Protein AF-A0A955GGM9-F1 (afdb_monomer_lite)

Structure (mmCIF, N/CA/C/O backbone):
data_AF-A0A955GGM9-F1
#
_entry.id   AF-A0A955GGM9-F1
#
loop_
_atom_site.group_PDB
_atom_site.id
_atom_site.type_symbol
_atom_site.label_atom_id
_atom_site.label_alt_id
_atom_site.label_comp_id
_atom_site.label_asym_id
_atom_site.label_entity_id
_atom_site.label_seq_id
_atom_site.pdbx_PDB_ins_code
_atom_site.Cartn_x
_atom_site.Cartn_y
_atom_site.Cartn_z
_atom_site.occupancy
_atom_site.B_iso_or_equiv
_atom_site.auth_seq_id
_atom_site.auth_comp_id
_atom_site.auth_asym_id
_atom_site.auth_atom_id
_atom_site.pdbx_PDB_model_num
ATOM 1 N N . MET A 1 1 ? 0.577 -7.874 -18.096 1.00 89.06 1 MET A N 1
ATOM 2 C CA . MET A 1 1 ? 0.453 -6.438 -17.785 1.00 89.06 1 MET A CA 1
ATOM 3 C C . MET A 1 1 ? -0.327 -6.281 -16.502 1.00 89.06 1 MET A C 1
ATOM 5 O O . MET A 1 1 ? -1.406 -6.857 -16.382 1.00 89.06 1 MET A O 1
ATOM 9 N N . PHE A 1 2 ? 0.240 -5.544 -15.558 1.00 97.19 2 PHE A N 1
ATOM 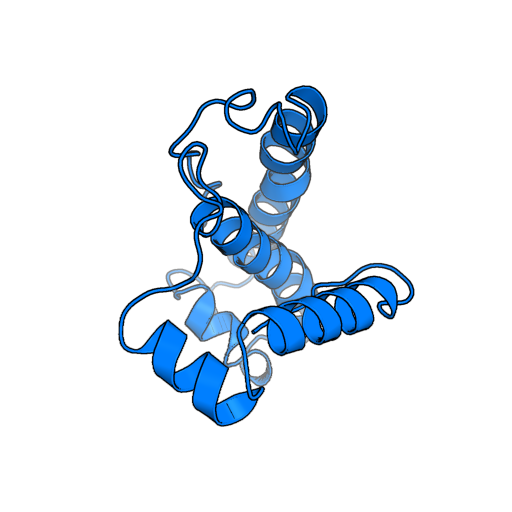10 C CA . PHE A 1 2 ? -0.394 -5.192 -14.294 1.00 97.19 2 PHE A CA 1
ATOM 11 C C . PHE A 1 2 ? -1.392 -4.050 -14.500 1.00 97.19 2 PHE A C 1
ATOM 13 O O . PHE A 1 2 ? -1.295 -3.305 -15.479 1.00 97.19 2 PHE A O 1
ATOM 20 N N . LYS A 1 3 ? -2.370 -3.934 -13.603 1.00 97.69 3 LYS A N 1
ATOM 21 C CA . LYS A 1 3 ? -3.448 -2.946 -13.693 1.00 97.69 3 LYS A CA 1
ATOM 22 C C . LYS A 1 3 ? -3.624 -2.252 -12.355 1.00 97.69 3 LYS A C 1
ATOM 24 O O . LYS A 1 3 ? -3.458 -2.881 -11.315 1.00 97.69 3 LYS A O 1
ATOM 29 N N . LEU A 1 4 ? -4.013 -0.982 -12.403 1.00 98.50 4 LEU A N 1
ATOM 30 C CA . LEU A 1 4 ? -4.541 -0.302 -11.230 1.00 98.50 4 LEU A CA 1
ATOM 31 C C . LEU A 1 4 ? -5.835 -1.030 -10.810 1.00 98.50 4 LEU A C 1
ATOM 33 O O . LEU A 1 4 ? -6.702 -1.200 -11.670 1.00 98.50 4 LEU A O 1
ATOM 37 N N . PRO A 1 5 ? -5.950 -1.528 -9.565 1.00 98.00 5 PRO A N 1
ATOM 38 C CA . PRO A 1 5 ? -7.181 -2.153 -9.099 1.00 98.00 5 PRO A CA 1
ATOM 39 C C . PRO A 1 5 ? -8.293 -1.107 -9.014 1.00 98.00 5 PRO A C 1
ATOM 41 O O . PRO A 1 5 ? -8.033 0.042 -8.679 1.00 98.00 5 PRO A O 1
ATOM 44 N N . ASP A 1 6 ? -9.531 -1.501 -9.289 1.00 97.75 6 ASP A N 1
ATOM 45 C CA . ASP A 1 6 ? -10.672 -0.648 -8.968 1.00 97.75 6 ASP A CA 1
ATOM 46 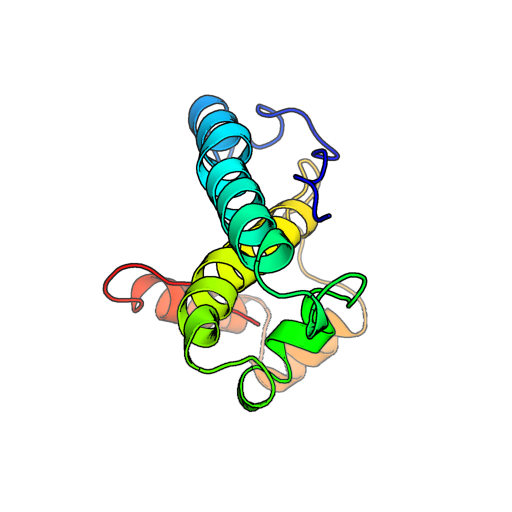C C . ASP A 1 6 ? -10.879 -0.613 -7.445 1.00 97.75 6 ASP A C 1
ATOM 48 O O . ASP A 1 6 ? -10.576 -1.579 -6.741 1.00 97.75 6 ASP A O 1
ATOM 52 N N . LEU A 1 7 ? -11.392 0.505 -6.926 1.00 97.88 7 LEU A N 1
ATOM 53 C CA . LEU A 1 7 ? -11.783 0.595 -5.521 1.00 97.88 7 LEU A CA 1
ATOM 54 C C . LEU A 1 7 ? -13.197 0.038 -5.334 1.00 97.88 7 LEU A C 1
ATOM 56 O O . LEU A 1 7 ? -14.127 0.461 -6.022 1.00 97.88 7 LEU A O 1
ATOM 60 N N . ASP A 1 8 ? -13.385 -0.810 -4.321 1.00 96.38 8 ASP A N 1
ATOM 61 C CA . ASP A 1 8 ? -14.700 -1.354 -3.931 1.00 96.38 8 ASP A CA 1
ATOM 62 C C . ASP A 1 8 ? -15.615 -0.316 -3.247 1.00 96.38 8 ASP A C 1
ATOM 64 O O . ASP A 1 8 ? -16.724 -0.612 -2.798 1.00 96.38 8 ASP A O 1
ATOM 68 N N . TYR A 1 9 ? -15.150 0.927 -3.140 1.00 97.81 9 TYR A N 1
ATOM 69 C CA . TYR A 1 9 ? -15.856 2.040 -2.530 1.00 97.81 9 TYR A CA 1
ATOM 70 C C . TYR A 1 9 ? -15.498 3.356 -3.222 1.00 97.81 9 TYR A C 1
ATOM 72 O O . TYR A 1 9 ? -14.452 3.510 -3.851 1.00 97.81 9 TYR A O 1
ATOM 80 N N . ARG A 1 10 ? -16.390 4.343 -3.104 1.00 98.12 10 ARG A N 1
ATOM 81 C CA . ARG A 1 10 ? -16.172 5.677 -3.680 1.00 98.12 10 ARG A CA 1
ATOM 82 C C . ARG A 1 10 ? -15.017 6.393 -2.982 1.00 98.12 10 ARG A C 1
ATOM 84 O O . ARG A 1 10 ? -14.800 6.199 -1.789 1.00 98.12 10 ARG A O 1
ATOM 91 N N . TYR A 1 11 ? -14.372 7.328 -3.679 1.00 98.44 11 TYR A N 1
ATOM 92 C CA . TYR A 1 11 ? -13.285 8.135 -3.110 1.00 98.44 11 TYR A CA 1
ATOM 93 C C . TYR A 1 11 ? -13.657 8.905 -1.834 1.00 98.44 11 TYR A C 1
ATOM 95 O O . TYR A 1 11 ? -12.793 9.167 -1.010 1.00 98.44 11 TYR A O 1
ATOM 103 N N . ASP A 1 12 ? -14.927 9.259 -1.635 1.00 98.06 12 ASP A N 1
ATOM 104 C CA . ASP A 1 12 ? -15.397 9.959 -0.435 1.00 98.06 12 ASP A CA 1
ATOM 105 C C . ASP A 1 12 ? -15.929 9.031 0.671 1.00 98.06 12 ASP A C 1
ATOM 107 O O . ASP A 1 12 ? -16.322 9.506 1.736 1.00 98.06 12 ASP A O 1
ATOM 111 N N . ALA A 1 13 ? -15.923 7.711 0.456 1.00 98.00 13 ALA A N 1
ATOM 112 C CA . ALA A 1 13 ? -16.505 6.744 1.386 1.00 98.00 13 ALA A CA 1
ATOM 113 C C . ALA A 1 13 ? -15.780 6.702 2.744 1.00 98.00 13 ALA A C 1
ATOM 115 O O . ALA A 1 13 ? -16.391 6.371 3.758 1.00 98.00 13 ALA A O 1
ATOM 116 N N . LEU A 1 14 ? -14.499 7.085 2.779 1.00 97.44 14 LEU A N 1
ATOM 117 C CA . LEU A 1 14 ? -13.677 7.156 3.991 1.00 97.44 14 LEU A CA 1
ATOM 118 C C . LEU A 1 14 ? -13.595 8.574 4.582 1.00 97.44 14 LEU A C 1
ATOM 120 O O .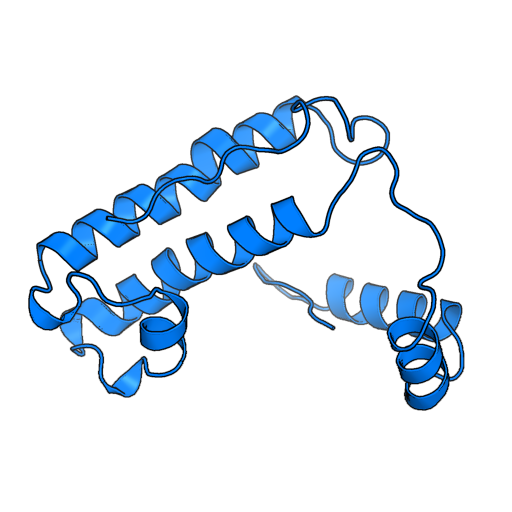 LEU A 1 14 ? -12.769 8.808 5.458 1.00 97.44 14 LEU A O 1
ATOM 124 N N . GLY A 1 15 ? -14.452 9.511 4.152 1.00 95.19 15 GLY A N 1
ATOM 125 C CA . GLY A 1 15 ? -14.354 10.954 4.434 1.00 95.19 15 GLY A CA 1
ATOM 126 C C . GLY A 1 15 ? -14.257 11.375 5.907 1.00 95.19 15 GLY A C 1
ATOM 127 O O . GLY A 1 15 ? -13.823 12.488 6.190 1.00 95.19 15 GLY A O 1
ATOM 128 N N . LYS A 1 16 ? -14.628 10.501 6.853 1.00 94.31 16 LYS A N 1
ATOM 129 C CA . LYS A 1 16 ? -14.427 10.724 8.298 1.00 94.31 16 LYS A CA 1
ATOM 130 C C . LYS A 1 16 ? -12.960 10.605 8.736 1.00 94.31 16 LYS A C 1
ATOM 132 O O . LYS A 1 16 ? -12.611 11.125 9.788 1.00 94.31 16 LYS A O 1
ATOM 137 N N . TYR A 1 17 ? -12.140 9.908 7.953 1.00 96.12 17 TYR A N 1
ATOM 138 C CA . TYR A 1 17 ? -10.769 9.517 8.286 1.00 96.12 17 TYR A CA 1
ATOM 139 C C . TYR A 1 17 ? -9.764 9.968 7.217 1.00 96.12 17 TYR A C 1
ATOM 141 O O . TYR A 1 17 ? -8.671 10.411 7.553 1.00 96.12 17 TYR A O 1
ATOM 149 N N . ILE A 1 18 ? -10.134 9.890 5.934 1.00 97.69 18 ILE A N 1
ATOM 150 C CA . ILE A 1 18 ? -9.294 10.276 4.793 1.00 97.69 18 ILE A CA 1
ATOM 151 C C . ILE A 1 18 ? -10.139 11.103 3.823 1.00 97.69 18 ILE A C 1
ATOM 153 O O . ILE A 1 18 ? -11.232 10.691 3.434 1.00 97.69 18 ILE A O 1
ATOM 157 N N . SER A 1 19 ? -9.650 12.280 3.426 1.00 98.19 19 SER A N 1
ATOM 158 C CA . SER A 1 19 ? -10.385 13.160 2.515 1.00 98.19 19 SER A CA 1
ATOM 159 C C . SER A 1 19 ? -10.490 12.574 1.102 1.00 98.19 19 SER A C 1
ATOM 161 O O . SER A 1 19 ? -9.591 11.875 0.628 1.00 98.19 19 SER A O 1
ATOM 163 N N . LYS A 1 20 ? -11.578 12.919 0.399 1.00 98.44 20 LYS A N 1
ATOM 164 C CA . LYS A 1 20 ? -11.820 12.499 -0.990 1.00 98.44 20 LYS A CA 1
ATOM 165 C C . LYS A 1 20 ? -10.653 12.859 -1.912 1.00 98.44 20 LYS A C 1
ATOM 167 O O . LYS A 1 20 ? -10.207 12.012 -2.679 1.00 98.44 20 LYS A O 1
ATOM 172 N N . ASP A 1 21 ? -10.160 14.091 -1.819 1.00 98.44 21 ASP A N 1
ATOM 173 C CA . ASP A 1 21 ? -9.101 14.595 -2.700 1.00 98.44 21 ASP A CA 1
ATOM 174 C C . ASP A 1 21 ? -7.807 13.786 -2.539 1.00 98.44 21 ASP A C 1
ATOM 176 O O . ASP A 1 21 ? -7.147 13.463 -3.527 1.00 98.44 21 ASP A O 1
ATOM 180 N N . ILE A 1 22 ? -7.473 13.389 -1.304 1.00 98.12 22 ILE A N 1
ATOM 181 C CA . ILE A 1 22 ? -6.318 12.527 -1.033 1.00 98.12 22 ILE A CA 1
ATOM 182 C C . ILE A 1 22 ? -6.558 11.117 -1.562 1.00 98.12 22 ILE A C 1
ATOM 184 O O . ILE A 1 22 ? -5.665 10.567 -2.197 1.00 98.12 22 ILE A O 1
ATOM 188 N N . MET A 1 23 ? -7.747 10.544 -1.366 1.00 98.44 23 MET A N 1
ATOM 189 C CA . MET A 1 23 ? -8.083 9.227 -1.918 1.00 98.44 23 MET A CA 1
ATOM 190 C C . MET A 1 23 ? -7.953 9.201 -3.447 1.00 98.44 23 MET A C 1
ATOM 192 O O . MET A 1 23 ? -7.334 8.293 -4.004 1.00 98.44 23 MET A O 1
ATOM 196 N N . GLU A 1 24 ? -8.480 10.220 -4.129 1.00 98.50 24 GLU A N 1
ATOM 197 C CA . GLU A 1 24 ? -8.418 10.331 -5.586 1.00 98.50 24 GLU A CA 1
ATOM 198 C C . GLU A 1 24 ? -6.980 10.517 -6.079 1.00 98.50 24 GLU A C 1
ATOM 200 O O . GLU A 1 24 ? -6.550 9.813 -6.995 1.00 98.50 24 GLU A O 1
ATOM 205 N N . LEU A 1 25 ? -6.205 11.405 -5.452 1.00 98.69 25 LEU A N 1
ATOM 206 C CA . LEU A 1 25 ? -4.804 11.632 -5.805 1.00 98.69 25 LEU A CA 1
ATOM 207 C C . LEU A 1 25 ? -3.952 10.372 -5.570 1.00 98.69 25 LEU A C 1
ATOM 209 O O . LEU A 1 25 ? -3.205 9.938 -6.451 1.00 98.69 25 LEU A O 1
ATOM 213 N N . HIS A 1 26 ? -4.075 9.763 -4.393 1.00 98.75 26 HIS A N 1
ATOM 214 C CA . HIS A 1 26 ? -3.268 8.622 -3.963 1.00 98.75 26 HIS A CA 1
ATOM 215 C C . HIS A 1 26 ? -3.540 7.376 -4.821 1.00 98.75 26 HIS A C 1
ATOM 217 O O . HIS A 1 26 ? -2.607 6.686 -5.232 1.00 98.75 26 HIS A O 1
ATOM 223 N N . HIS A 1 27 ? -4.797 7.134 -5.188 1.00 98.81 27 HIS A N 1
ATOM 224 C CA . HIS A 1 27 ? -5.162 6.031 -6.068 1.00 98.81 27 HIS A CA 1
ATOM 225 C C . HIS A 1 27 ? -4.891 6.338 -7.553 1.00 98.81 27 HIS A C 1
ATOM 227 O O . HIS A 1 27 ? -4.084 5.674 -8.202 1.00 98.81 27 HIS A O 1
ATOM 233 N N . SER A 1 28 ? -5.525 7.374 -8.108 1.00 98.38 28 SER A N 1
ATOM 234 C CA . SER A 1 28 ? -5.532 7.604 -9.562 1.00 98.38 28 SER A CA 1
ATOM 235 C C . SER A 1 28 ? -4.231 8.187 -10.116 1.00 98.38 28 SER A C 1
ATOM 237 O O . SER A 1 28 ? -4.026 8.172 -11.331 1.00 98.38 28 SER A O 1
ATOM 239 N N . LYS A 1 29 ? -3.356 8.728 -9.254 1.00 98.62 29 LYS A N 1
ATOM 240 C CA . LYS A 1 29 ? -2.054 9.281 -9.655 1.00 98.62 29 LYS A CA 1
ATOM 241 C C . LYS A 1 29 ? -0.900 8.496 -9.058 1.00 98.62 29 LYS A C 1
ATOM 243 O O . LYS A 1 29 ? -0.130 7.917 -9.816 1.00 98.62 29 LYS A O 1
ATOM 248 N N . HIS A 1 30 ? -0.766 8.453 -7.732 1.00 98.69 30 HIS A N 1
ATOM 249 C CA . HIS A 1 30 ? 0.409 7.827 -7.113 1.00 98.69 30 HIS A CA 1
ATOM 250 C C . HIS A 1 30 ? 0.471 6.322 -7.399 1.00 98.69 30 HIS A C 1
ATOM 252 O O . HIS A 1 30 ? 1.479 5.845 -7.923 1.00 98.69 30 HIS A O 1
ATOM 258 N N . HIS A 1 31 ? -0.613 5.584 -7.148 1.00 98.81 31 HIS A N 1
ATOM 259 C CA . HIS A 1 31 ? -0.663 4.157 -7.466 1.00 98.81 31 HIS A CA 1
ATOM 260 C C . HIS A 1 31 ? -0.567 3.901 -8.982 1.00 98.81 31 HIS A C 1
ATOM 262 O O . HIS A 1 31 ? 0.190 3.027 -9.405 1.00 98.81 31 HIS A O 1
ATOM 268 N N . GLN A 1 32 ? -1.234 4.713 -9.811 1.00 98.75 32 GLN A N 1
ATOM 269 C CA . GLN A 1 32 ? -1.146 4.600 -11.273 1.00 98.75 32 GLN A CA 1
ATOM 270 C C . GLN A 1 32 ? 0.295 4.739 -11.790 1.00 98.75 32 GLN A C 1
ATOM 272 O O . GLN A 1 32 ? 0.718 3.952 -12.632 1.00 98.75 32 GLN A O 1
ATOM 277 N N . ILE A 1 33 ? 1.089 5.669 -11.245 1.00 98.75 33 ILE A N 1
ATOM 278 C CA . ILE A 1 33 ? 2.499 5.832 -11.632 1.00 98.75 33 ILE A CA 1
ATOM 279 C C . ILE A 1 33 ? 3.300 4.556 -11.350 1.00 98.75 33 ILE A C 1
ATOM 281 O O . ILE A 1 33 ? 4.120 4.163 -12.180 1.00 98.75 33 ILE A O 1
ATOM 285 N N . TYR A 1 34 ? 3.070 3.891 -10.212 1.00 98.81 34 TYR A N 1
ATOM 286 C CA . TYR A 1 34 ? 3.729 2.617 -9.918 1.00 98.81 34 TYR A CA 1
ATOM 287 C C . TYR A 1 34 ? 3.368 1.545 -10.951 1.00 98.81 34 TYR A C 1
ATOM 289 O O . TYR A 1 34 ? 4.265 0.870 -11.452 1.00 98.81 34 TYR A O 1
ATOM 297 N N . VAL A 1 35 ? 2.090 1.436 -11.324 1.00 98.75 35 VAL A N 1
ATOM 298 C CA . VAL A 1 35 ? 1.621 0.488 -12.349 1.00 98.75 35 VAL A CA 1
ATOM 299 C C . VAL A 1 35 ? 2.249 0.785 -13.713 1.00 98.75 35 VAL A C 1
ATOM 301 O O . VAL A 1 35 ? 2.791 -0.120 -14.349 1.00 98.75 35 VAL A O 1
ATOM 304 N N . ASP A 1 36 ? 2.237 2.046 -14.147 1.00 98.69 36 ASP A N 1
ATOM 305 C CA . ASP A 1 36 ? 2.773 2.459 -15.448 1.00 98.69 36 ASP A CA 1
ATOM 306 C C . ASP A 1 36 ? 4.275 2.186 -15.546 1.00 98.69 36 ASP A C 1
ATOM 308 O O . ASP A 1 36 ? 4.760 1.617 -16.527 1.00 98.69 36 ASP A O 1
ATOM 312 N N . LYS A 1 37 ? 5.030 2.567 -14.508 1.00 98.56 37 LYS A N 1
ATOM 313 C CA . LYS A 1 37 ? 6.480 2.365 -14.469 1.00 98.56 37 LYS A CA 1
ATOM 314 C C . LYS A 1 37 ? 6.849 0.893 -14.335 1.00 98.56 37 LYS A C 1
ATOM 316 O O . LYS A 1 37 ? 7.807 0.471 -14.973 1.00 98.56 37 LYS A O 1
ATOM 321 N N . LEU A 1 38 ? 6.091 0.110 -13.568 1.00 98.38 38 LEU A N 1
ATOM 322 C CA . LEU A 1 38 ? 6.278 -1.337 -13.488 1.00 98.38 38 LEU A CA 1
ATOM 323 C C . LEU A 1 38 ? 6.082 -1.990 -14.860 1.00 98.38 38 LEU A C 1
ATOM 325 O O . LEU A 1 38 ? 6.956 -2.728 -15.305 1.00 98.38 38 LEU A O 1
ATOM 329 N N . ASN A 1 39 ? 4.981 -1.689 -15.550 1.00 98.06 39 ASN A N 1
ATOM 330 C CA . ASN A 1 39 ? 4.707 -2.2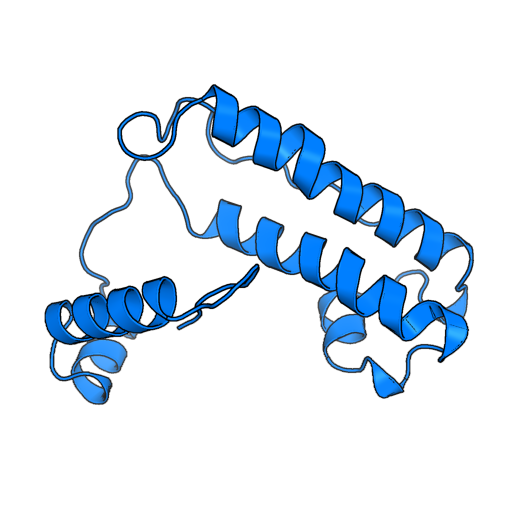45 -16.876 1.00 98.06 39 ASN A CA 1
ATOM 331 C C . ASN A 1 39 ? 5.799 -1.872 -17.890 1.00 98.06 39 ASN A C 1
ATOM 333 O O . ASN A 1 39 ? 6.279 -2.748 -18.601 1.00 98.06 39 ASN A O 1
ATOM 337 N N . ALA A 1 40 ? 6.288 -0.626 -17.879 1.00 97.62 40 ALA A N 1
ATOM 338 C CA . ALA A 1 40 ? 7.390 -0.212 -18.751 1.00 97.62 40 ALA A CA 1
ATOM 339 C C . ALA A 1 40 ? 8.692 -1.004 -18.510 1.00 97.62 40 ALA A C 1
ATOM 341 O O . ALA A 1 40 ? 9.463 -1.232 -19.443 1.00 97.62 40 ALA A O 1
ATOM 342 N N . VAL A 1 41 ? 8.964 -1.428 -17.271 1.00 96.38 41 VAL A N 1
ATOM 343 C CA . VAL A 1 41 ? 10.124 -2.283 -16.961 1.00 96.38 41 VAL A CA 1
ATOM 344 C C . VAL A 1 41 ? 9.889 -3.715 -17.450 1.00 96.38 41 VAL A C 1
ATOM 346 O O . VAL A 1 41 ? 10.797 -4.321 -18.019 1.00 96.38 41 VAL A O 1
ATOM 349 N N . ILE A 1 42 ? 8.677 -4.241 -17.263 1.00 95.50 42 ILE A N 1
ATOM 350 C CA . ILE A 1 42 ? 8.283 -5.598 -17.670 1.00 95.50 42 ILE A CA 1
ATOM 351 C C . ILE A 1 42 ? 8.311 -5.762 -19.193 1.00 95.50 42 ILE A C 1
ATOM 353 O O . ILE A 1 42 ? 8.837 -6.761 -19.677 1.00 95.50 42 ILE A O 1
ATOM 357 N N . ASP A 1 43 ? 7.857 -4.760 -19.950 1.00 95.06 43 ASP A N 1
ATOM 358 C CA . ASP A 1 43 ? 7.906 -4.771 -21.419 1.00 95.06 43 ASP A CA 1
ATOM 359 C C . ASP A 1 43 ? 9.341 -4.932 -21.956 1.00 95.06 43 ASP A C 1
ATOM 361 O O . ASP A 1 43 ? 9.556 -5.537 -23.006 1.00 95.06 43 ASP A O 1
ATOM 365 N N . ASN A 1 44 ? 10.332 -4.443 -21.203 1.00 93.44 44 ASN A N 1
ATOM 366 C CA . ASN A 1 44 ? 11.756 -4.563 -21.520 1.00 93.44 44 ASN A CA 1
ATOM 367 C C . ASN A 1 44 ? 12.443 -5.765 -20.840 1.00 93.44 44 ASN A C 1
ATOM 369 O O . ASN A 1 44 ? 13.658 -5.910 -20.959 1.00 93.44 44 ASN A O 1
ATOM 373 N N . SER A 1 45 ? 11.688 -6.615 -20.136 1.00 92.62 45 SER A N 1
ATOM 374 C CA . SER A 1 45 ? 12.185 -7.775 -19.378 1.00 92.62 45 SER A CA 1
ATOM 375 C C . SER A 1 45 ? 11.399 -9.045 -19.762 1.00 92.62 45 SER A C 1
ATOM 377 O O . SER A 1 45 ? 10.535 -9.494 -18.999 1.00 92.62 45 SER A O 1
ATOM 379 N N . PRO A 1 46 ? 11.634 -9.633 -20.956 1.00 90.75 46 PRO A N 1
ATOM 380 C CA . PRO A 1 46 ? 10.832 -10.741 -21.484 1.00 90.75 46 PRO A CA 1
ATOM 381 C C . PRO A 1 46 ? 10.702 -11.950 -20.547 1.00 90.75 46 PRO A C 1
ATOM 383 O O . PRO A 1 46 ? 9.665 -12.605 -20.523 1.00 90.75 46 PRO A O 1
ATOM 386 N N . GLU A 1 47 ? 11.721 -12.229 -19.739 1.00 91.12 47 GLU A N 1
ATOM 387 C CA . GLU A 1 47 ? 11.754 -13.298 -18.737 1.00 91.12 47 GLU A CA 1
ATOM 388 C C . GLU A 1 47 ? 10.825 -13.076 -17.531 1.00 91.12 47 GLU A C 1
ATOM 390 O O . GLU A 1 47 ? 10.613 -13.998 -16.733 1.00 91.12 47 GLU A O 1
ATOM 395 N N . LEU A 1 48 ? 10.281 -11.868 -17.372 1.00 92.62 48 LEU A N 1
ATOM 396 C CA . LEU A 1 48 ? 9.296 -11.528 -16.344 1.00 92.62 48 LEU A CA 1
ATOM 397 C C . LEU A 1 48 ? 7.863 -11.511 -16.888 1.00 92.62 48 LEU A C 1
ATOM 399 O O . LEU A 1 48 ? 6.912 -11.477 -16.104 1.00 92.62 48 LEU A O 1
ATOM 403 N N . ASN A 1 49 ? 7.686 -11.566 -18.211 1.00 90.25 49 ASN A N 1
ATOM 404 C CA . ASN A 1 49 ? 6.364 -11.510 -18.822 1.00 90.25 49 ASN A CA 1
ATOM 405 C C . ASN A 1 49 ? 5.480 -12.678 -18.371 1.00 90.25 49 ASN A C 1
ATOM 407 O O . ASN A 1 49 ? 5.862 -13.844 -18.420 1.00 90.25 49 ASN A O 1
ATOM 411 N N . GLY A 1 50 ? 4.265 -12.343 -17.935 1.00 89.88 50 GLY A N 1
ATOM 412 C CA . GLY A 1 50 ? 3.266 -13.312 -17.483 1.00 89.88 50 GLY A CA 1
ATOM 413 C C . GLY A 1 50 ? 3.475 -13.856 -16.066 1.00 89.88 50 GLY A C 1
ATOM 414 O O . GLY A 1 50 ? 2.601 -14.571 -15.581 1.00 89.88 50 GLY A O 1
ATOM 415 N N . LYS A 1 51 ? 4.570 -13.508 -15.377 1.00 94.25 51 LYS A N 1
ATOM 416 C CA . LYS A 1 51 ? 4.772 -13.898 -13.975 1.00 94.25 51 LYS A CA 1
ATOM 417 C C . LYS A 1 51 ? 3.865 -13.101 -13.034 1.00 94.25 51 LYS A C 1
ATOM 419 O O . LYS A 1 51 ? 3.534 -11.942 -13.290 1.00 94.25 51 LYS A O 1
ATOM 424 N N . ASN A 1 52 ? 3.484 -13.728 -11.923 1.00 95.62 52 ASN A N 1
ATOM 425 C CA . ASN A 1 52 ? 2.763 -13.060 -10.845 1.00 95.62 52 ASN A CA 1
ATOM 426 C C . ASN A 1 52 ? 3.688 -12.059 -10.126 1.00 95.62 52 ASN A C 1
ATOM 428 O O . ASN A 1 52 ? 4.867 -12.340 -9.918 1.00 95.62 52 ASN A O 1
ATOM 432 N N . LEU A 1 53 ? 3.159 -10.895 -9.730 1.00 97.31 53 LEU A N 1
ATOM 433 C CA . LEU A 1 53 ? 3.955 -9.867 -9.054 1.00 97.31 53 LEU A CA 1
ATOM 434 C C . LEU A 1 53 ? 4.542 -10.352 -7.725 1.00 97.31 53 LEU A C 1
ATOM 436 O O . LEU A 1 53 ? 5.691 -10.044 -7.427 1.00 97.31 53 LEU A O 1
ATOM 440 N N . VAL A 1 54 ? 3.776 -11.114 -6.944 1.00 97.62 54 VAL A N 1
ATOM 441 C CA . VAL A 1 54 ? 4.222 -11.654 -5.654 1.00 97.62 54 VAL A CA 1
ATOM 442 C C . VAL A 1 54 ? 5.400 -12.596 -5.863 1.00 97.62 54 VAL A C 1
ATOM 444 O O . VAL A 1 54 ? 6.401 -12.462 -5.168 1.00 97.62 54 VAL A O 1
ATOM 447 N N . ASP A 1 55 ? 5.341 -13.468 -6.872 1.00 97.25 55 ASP A N 1
ATOM 448 C CA . ASP A 1 55 ? 6.446 -14.378 -7.192 1.00 97.25 55 ASP A CA 1
ATOM 449 C C . ASP A 1 55 ? 7.708 -13.615 -7.610 1.00 97.25 55 ASP A C 1
ATOM 451 O O . ASP A 1 55 ? 8.815 -13.980 -7.211 1.00 97.25 55 ASP A O 1
ATOM 455 N N . ILE A 1 56 ? 7.555 -12.533 -8.384 1.00 97.25 56 ILE A N 1
ATOM 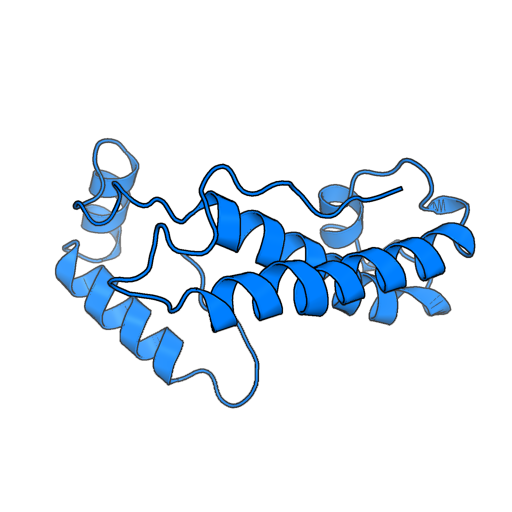456 C CA . ILE A 1 56 ? 8.671 -11.657 -8.766 1.00 97.25 56 ILE A CA 1
ATOM 457 C C . ILE A 1 56 ? 9.279 -10.989 -7.521 1.00 97.25 56 ILE A C 1
ATOM 459 O O . ILE A 1 56 ? 10.496 -11.015 -7.345 1.00 97.25 56 ILE A O 1
ATOM 463 N N . LEU A 1 57 ? 8.448 -10.398 -6.654 1.00 98.06 57 LEU A N 1
ATOM 464 C CA . LEU A 1 57 ? 8.897 -9.676 -5.458 1.00 98.06 57 LEU A CA 1
ATOM 465 C C . LEU A 1 57 ? 9.494 -10.608 -4.392 1.00 98.06 57 LEU A C 1
ATOM 467 O O . LEU A 1 57 ? 10.440 -10.223 -3.709 1.00 98.06 57 LEU A O 1
ATOM 471 N N . ALA A 1 58 ? 8.992 -11.837 -4.274 1.00 97.75 58 ALA A N 1
ATOM 472 C CA . ALA A 1 58 ? 9.542 -12.852 -3.380 1.00 97.75 58 ALA A CA 1
ATOM 473 C C . ALA A 1 58 ? 10.912 -13.372 -3.849 1.00 97.75 58 ALA A C 1
ATOM 475 O O . ALA A 1 58 ? 11.693 -13.865 -3.040 1.00 97.75 58 ALA A O 1
ATOM 476 N N . ASN A 1 59 ? 11.222 -13.239 -5.144 1.00 96.31 59 ASN A N 1
ATOM 477 C CA . ASN A 1 59 ? 12.438 -13.765 -5.764 1.00 96.31 59 ASN A CA 1
ATOM 478 C C . ASN A 1 59 ? 13.239 -12.675 -6.496 1.00 96.31 59 ASN A C 1
ATOM 480 O O . ASN A 1 59 ? 13.760 -12.918 -7.588 1.00 96.31 59 ASN A O 1
ATOM 484 N N . LEU A 1 60 ? 13.366 -11.478 -5.911 1.00 96.31 60 LEU A N 1
ATOM 485 C CA . LEU A 1 60 ? 14.051 -10.335 -6.542 1.00 96.31 60 LEU A CA 1
ATOM 486 C C . LEU A 1 60 ? 15.492 -10.629 -6.986 1.00 96.31 60 LEU A C 1
ATOM 488 O O . LEU A 1 60 ? 15.956 -10.052 -7.966 1.00 96.31 60 LEU A O 1
ATOM 492 N N . GLU A 1 61 ? 16.198 -11.543 -6.324 1.00 95.31 61 GLU A N 1
ATOM 493 C CA . GLU A 1 61 ? 17.552 -11.939 -6.735 1.00 95.31 61 GLU A CA 1
ATOM 494 C C . GLU A 1 61 ? 17.578 -12.624 -8.112 1.00 95.31 61 GLU A C 1
ATOM 496 O O . GLU A 1 61 ? 18.563 -12.517 -8.839 1.00 95.31 61 GLU A O 1
ATOM 501 N N . SER A 1 62 ? 16.473 -13.267 -8.510 1.00 92.56 62 SER A N 1
ATOM 502 C CA . SER A 1 62 ? 16.310 -13.879 -9.838 1.00 92.56 62 SER A CA 1
ATOM 503 C C . SER A 1 62 ? 15.947 -12.876 -10.940 1.00 92.56 62 SER A C 1
ATOM 505 O O . SER A 1 62 ? 16.002 -13.212 -12.123 1.00 92.56 62 SER A O 1
ATOM 507 N N . VAL A 1 63 ? 15.575 -11.647 -10.567 1.00 95.50 63 VAL A N 1
ATOM 508 C CA . VAL A 1 63 ? 15.330 -10.550 -11.508 1.00 95.50 63 VAL A CA 1
ATOM 509 C C . VAL A 1 63 ? 16.682 -10.030 -12.011 1.00 95.50 63 VAL A C 1
ATOM 511 O O . VAL A 1 63 ? 17.599 -9.861 -11.190 1.00 95.50 63 VAL A O 1
ATOM 514 N N . PRO A 1 64 ? 16.836 -9.750 -13.324 1.00 94.19 64 PRO A N 1
ATOM 515 C CA . PRO A 1 64 ? 18.076 -9.193 -13.845 1.00 94.19 64 PRO A CA 1
ATOM 516 C C . PRO A 1 64 ? 18.495 -7.945 -13.081 1.00 94.19 64 PRO A C 1
ATOM 518 O O . PRO A 1 64 ? 17.680 -7.078 -12.766 1.00 94.19 64 PRO A O 1
ATOM 521 N N . GLU A 1 65 ? 19.790 -7.832 -12.808 1.00 95.88 65 GLU A N 1
ATOM 522 C CA . GLU A 1 65 ? 20.335 -6.740 -12.001 1.00 95.88 65 GLU A CA 1
ATOM 523 C C . GLU A 1 65 ? 19.961 -5.355 -12.555 1.00 95.88 65 GLU A C 1
ATOM 525 O O . GLU A 1 65 ? 19.629 -4.450 -11.789 1.00 95.88 65 GLU A O 1
ATOM 530 N N . SER A 1 66 ? 19.915 -5.218 -13.884 1.00 94.81 66 SER A N 1
ATOM 531 C CA . SER A 1 66 ? 19.548 -3.982 -14.582 1.00 94.81 66 SER A CA 1
ATOM 532 C C . SER A 1 66 ? 18.112 -3.512 -14.320 1.00 94.81 66 SER A C 1
ATOM 534 O O . SER A 1 66 ? 17.860 -2.308 -14.362 1.00 94.81 66 SER A O 1
ATOM 536 N N . SER A 1 67 ? 17.173 -4.418 -14.030 1.00 95.81 67 SER A N 1
ATOM 537 C CA . SER A 1 67 ? 15.765 -4.090 -13.760 1.00 95.81 67 SER A CA 1
ATOM 538 C C . SER A 1 67 ? 15.363 -4.282 -12.295 1.00 95.81 67 SER A C 1
ATOM 540 O O . SER A 1 67 ? 14.342 -3.735 -11.872 1.00 95.81 67 SER A O 1
ATOM 542 N N . ARG A 1 68 ? 16.177 -4.971 -11.482 1.00 97.19 68 ARG A N 1
ATOM 543 C CA . ARG A 1 68 ? 15.857 -5.359 -10.096 1.00 97.19 68 ARG A CA 1
ATOM 544 C C . ARG A 1 68 ? 15.398 -4.199 -9.221 1.00 97.19 68 ARG A C 1
ATOM 546 O O . ARG A 1 68 ? 14.357 -4.299 -8.577 1.00 97.19 68 ARG A O 1
ATOM 553 N N . ASN A 1 69 ? 16.129 -3.084 -9.212 1.00 98.12 69 ASN A N 1
ATOM 554 C CA . ASN A 1 69 ? 15.757 -1.922 -8.395 1.00 98.12 69 ASN A CA 1
ATOM 555 C C . ASN A 1 69 ? 14.442 -1.284 -8.860 1.00 98.12 69 ASN A C 1
ATOM 557 O O . ASN A 1 69 ? 13.626 -0.873 -8.036 1.00 98.12 69 ASN A O 1
ATOM 561 N N . ALA A 1 70 ? 14.212 -1.227 -10.172 1.00 98.06 70 ALA A N 1
ATOM 562 C CA . ALA A 1 70 ? 12.978 -0.685 -10.723 1.00 98.06 70 ALA A CA 1
ATOM 563 C C . ALA A 1 70 ? 11.781 -1.594 -10.396 1.00 98.06 70 ALA A C 1
ATOM 565 O O . ALA A 1 70 ? 10.751 -1.100 -9.942 1.00 98.06 70 ALA A O 1
ATOM 566 N N . ILE A 1 71 ? 11.938 -2.915 -10.525 1.00 98.06 71 ILE A N 1
ATOM 567 C CA . ILE A 1 71 ? 10.932 -3.903 -10.115 1.00 98.06 71 ILE A CA 1
ATOM 568 C C . ILE A 1 71 ? 10.657 -3.822 -8.612 1.00 98.06 71 ILE A C 1
ATOM 570 O O . ILE A 1 71 ? 9.498 -3.773 -8.213 1.00 98.06 71 ILE A O 1
ATOM 574 N N . ARG A 1 72 ? 11.692 -3.740 -7.769 1.00 98.56 72 ARG A N 1
ATOM 575 C CA . ARG A 1 72 ? 11.531 -3.579 -6.318 1.00 98.56 72 ARG A CA 1
ATOM 576 C C . ARG A 1 72 ? 10.702 -2.340 -5.984 1.00 98.56 72 ARG A C 1
ATOM 578 O O . ARG A 1 72 ? 9.757 -2.430 -5.209 1.00 98.56 72 ARG A O 1
ATOM 585 N N . ASN A 1 73 ? 11.040 -1.195 -6.572 1.00 98.62 73 ASN A N 1
ATOM 586 C CA . ASN A 1 73 ? 10.407 0.076 -6.229 1.00 98.62 73 ASN A CA 1
ATOM 587 C C . ASN A 1 73 ? 8.995 0.199 -6.811 1.00 98.62 73 ASN A C 1
ATOM 589 O O . ASN A 1 73 ? 8.057 0.520 -6.084 1.00 98.62 73 ASN A O 1
ATOM 593 N N . PHE A 1 74 ? 8.823 -0.059 -8.109 1.00 98.69 74 PHE A N 1
ATOM 594 C CA . PHE A 1 74 ? 7.527 0.095 -8.771 1.00 98.69 74 PHE A CA 1
ATOM 595 C C . PHE A 1 74 ? 6.597 -1.093 -8.514 1.00 98.69 74 PHE A C 1
ATOM 597 O O . PHE A 1 74 ? 5.409 -0.899 -8.271 1.00 98.69 74 PHE A O 1
ATOM 604 N N . GLY A 1 75 ? 7.143 -2.309 -8.475 1.00 98.50 75 GLY A N 1
ATOM 605 C CA . GLY A 1 75 ? 6.416 -3.512 -8.078 1.00 98.50 75 GLY A CA 1
ATOM 606 C C . GLY A 1 75 ? 6.013 -3.485 -6.611 1.00 98.50 75 GLY A C 1
ATOM 607 O O . GLY A 1 75 ? 4.847 -3.708 -6.304 1.00 98.50 75 GLY A O 1
ATOM 608 N N . GLY A 1 76 ? 6.934 -3.125 -5.711 1.00 98.69 76 GLY A N 1
ATOM 609 C CA . GLY A 1 76 ? 6.615 -2.929 -4.295 1.00 98.69 76 GLY A CA 1
ATOM 610 C C . GLY A 1 76 ? 5.584 -1.819 -4.087 1.00 98.69 76 GLY A C 1
ATOM 611 O O . GLY A 1 76 ? 4.624 -2.004 -3.347 1.00 98.69 76 GLY A O 1
ATOM 612 N N . GLY A 1 77 ? 5.713 -0.699 -4.806 1.00 98.81 77 GLY A N 1
ATOM 613 C CA . GLY A 1 77 ? 4.714 0.369 -4.801 1.00 98.81 77 GLY A CA 1
ATOM 614 C C . GLY A 1 77 ? 3.324 -0.124 -5.208 1.00 98.81 77 GLY A C 1
ATOM 615 O O . GLY A 1 77 ? 2.365 0.096 -4.471 1.00 98.81 77 GLY A O 1
ATOM 616 N N . HIS A 1 78 ? 3.212 -0.844 -6.326 1.00 98.81 78 HIS A N 1
ATOM 617 C CA . HIS A 1 78 ? 1.940 -1.414 -6.776 1.00 98.81 78 HIS A CA 1
ATOM 618 C C . HIS A 1 78 ? 1.366 -2.428 -5.771 1.00 98.81 78 HIS A C 1
ATOM 620 O O . HIS A 1 78 ? 0.184 -2.360 -5.428 1.00 98.81 78 HIS A O 1
ATOM 626 N N . TYR A 1 79 ? 2.197 -3.333 -5.250 1.00 98.75 79 TYR A N 1
ATOM 627 C CA . TYR A 1 79 ? 1.777 -4.337 -4.273 1.00 98.75 79 TYR A CA 1
ATOM 628 C C . TYR A 1 79 ? 1.255 -3.696 -2.980 1.00 98.75 79 TYR A C 1
ATOM 630 O O . TYR A 1 79 ? 0.132 -3.977 -2.560 1.00 98.75 79 TYR A O 1
ATOM 638 N N . ASN A 1 80 ? 2.023 -2.772 -2.398 1.00 98.81 80 ASN A N 1
ATOM 639 C CA . ASN A 1 80 ? 1.675 -2.136 -1.130 1.00 98.81 80 ASN A CA 1
ATOM 640 C C . ASN A 1 80 ? 0.359 -1.358 -1.229 1.00 98.81 80 ASN A C 1
ATOM 642 O O . ASN A 1 80 ? -0.503 -1.500 -0.366 1.00 98.81 80 ASN A O 1
ATOM 646 N N . HIS A 1 81 ? 0.168 -0.578 -2.298 1.00 98.81 81 HIS A N 1
ATOM 647 C CA . HIS A 1 81 ? -1.067 0.187 -2.474 1.00 98.81 81 HIS A CA 1
ATOM 648 C C . HIS A 1 81 ? -2.259 -0.731 -2.753 1.00 98.81 81 HIS A C 1
ATOM 650 O O . HIS A 1 81 ? -3.334 -0.496 -2.214 1.00 98.81 81 HIS A O 1
ATOM 656 N N . THR A 1 82 ? -2.081 -1.801 -3.534 1.00 98.69 82 THR A N 1
ATOM 657 C CA . THR A 1 82 ? -3.150 -2.786 -3.774 1.00 98.69 82 THR A CA 1
ATOM 658 C C . THR A 1 82 ? -3.676 -3.373 -2.461 1.00 98.69 82 THR A C 1
ATOM 660 O O . THR A 1 82 ? -4.888 -3.448 -2.272 1.00 98.69 82 THR A O 1
ATOM 663 N N . LEU A 1 83 ? -2.784 -3.717 -1.525 1.00 98.38 83 LEU A N 1
ATOM 664 C CA . LEU A 1 83 ? -3.180 -4.168 -0.189 1.00 98.38 83 LEU A CA 1
ATOM 665 C C . LEU A 1 83 ? -3.809 -3.052 0.652 1.00 98.38 83 LEU A C 1
ATOM 667 O O . LEU A 1 83 ? -4.824 -3.279 1.304 1.00 98.38 83 LEU A O 1
ATOM 671 N N . PHE A 1 84 ? -3.244 -1.844 0.613 1.00 98.50 84 PHE A N 1
ATOM 672 C CA . PHE A 1 84 ? -3.760 -0.697 1.361 1.00 98.50 84 PHE A CA 1
ATOM 673 C C . PHE A 1 84 ? -5.239 -0.423 1.055 1.00 98.50 84 PHE A C 1
ATOM 675 O O . PHE A 1 84 ? -6.035 -0.243 1.975 1.00 98.50 84 PHE A O 1
ATOM 682 N N . TRP A 1 85 ? -5.633 -0.464 -0.221 1.00 98.25 85 TRP A N 1
ATOM 683 C CA . TRP A 1 85 ? -7.032 -0.281 -0.615 1.00 98.25 85 TRP A CA 1
ATOM 684 C C . TRP A 1 85 ? -7.934 -1.421 -0.139 1.00 98.25 85 TRP A C 1
ATOM 686 O O . TRP A 1 85 ? -9.048 -1.156 0.315 1.00 98.25 85 TRP A O 1
ATOM 696 N N . LEU A 1 86 ? -7.439 -2.663 -0.202 1.00 96.50 86 LEU A N 1
ATOM 697 C CA . LEU A 1 86 ? -8.162 -3.869 0.209 1.00 96.50 86 LEU A CA 1
ATOM 698 C C . LEU A 1 86 ? -8.423 -3.918 1.722 1.00 96.50 86 LEU A C 1
ATOM 700 O O . LEU A 1 86 ? -9.437 -4.453 2.161 1.00 96.50 86 LEU A O 1
ATOM 704 N N . PHE A 1 87 ? -7.511 -3.374 2.528 1.00 95.69 87 PHE A N 1
ATOM 705 C CA . PHE A 1 87 ? -7.599 -3.431 3.991 1.00 95.69 87 PHE A CA 1
ATOM 706 C C . PHE A 1 87 ? -8.480 -2.341 4.607 1.00 95.69 87 PHE A C 1
ATOM 708 O O . PHE A 1 87 ? -8.738 -2.367 5.811 1.00 95.69 87 PHE A O 1
ATOM 715 N N . MET A 1 88 ? -8.980 -1.401 3.805 1.00 96.50 88 MET A N 1
ATOM 716 C CA . MET A 1 88 ? -9.872 -0.342 4.266 1.00 96.50 88 MET A CA 1
ATOM 717 C C . MET A 1 88 ? -11.311 -0.577 3.810 1.00 96.50 88 MET A C 1
ATOM 719 O O . MET A 1 88 ? -11.574 -1.120 2.742 1.00 96.50 88 MET A O 1
ATOM 723 N N . SER A 1 89 ? -12.267 -0.131 4.623 1.00 95.81 89 SER A N 1
ATOM 724 C CA . SER A 1 89 ? -13.692 -0.223 4.310 1.00 95.81 89 SER A CA 1
ATOM 725 C C . SER A 1 89 ? -14.463 0.915 4.976 1.00 95.81 89 SER A C 1
ATOM 727 O O . SER A 1 89 ? -14.184 1.228 6.137 1.00 95.81 89 SER A O 1
ATOM 729 N N . PRO A 1 90 ? -15.480 1.499 4.310 1.00 96.19 90 PRO A N 1
ATOM 730 C CA . PRO A 1 90 ? -16.359 2.494 4.929 1.00 96.19 90 PRO A CA 1
ATOM 731 C C . PRO A 1 90 ? -17.149 1.950 6.129 1.00 96.19 90 PRO A C 1
ATOM 733 O O . PRO A 1 90 ? -17.613 2.730 6.956 1.00 96.19 90 PRO A O 1
ATOM 736 N N . ASN A 1 91 ? -17.277 0.624 6.236 1.00 93.56 91 ASN A N 1
ATOM 737 C CA . ASN A 1 91 ? -17.964 -0.065 7.329 1.00 93.56 91 ASN A CA 1
ATOM 738 C C . ASN A 1 91 ? -16.981 -0.800 8.269 1.00 93.56 91 ASN A C 1
ATOM 740 O O . ASN A 1 91 ? -17.383 -1.714 8.989 1.00 93.56 91 ASN A O 1
ATOM 744 N N . GLY A 1 92 ? -15.689 -0.455 8.215 1.00 92.19 92 GLY A N 1
ATOM 745 C CA . GLY A 1 92 ? -14.639 -1.021 9.068 1.00 92.19 92 GLY A CA 1
ATOM 746 C C . GLY A 1 92 ? -14.531 -0.351 10.446 1.00 92.19 92 GLY A C 1
ATOM 747 O O . GLY A 1 92 ? -15.418 0.388 10.868 1.00 92.19 92 GLY A O 1
ATOM 748 N N . GLY A 1 93 ? -13.417 -0.602 11.146 1.00 88.94 93 GLY A N 1
ATOM 749 C CA . GLY A 1 93 ? -13.071 0.066 12.414 1.00 88.94 93 GLY A CA 1
ATOM 750 C C . GLY A 1 93 ? -13.481 -0.664 13.700 1.00 88.94 93 GLY A C 1
ATOM 751 O O . GLY A 1 93 ? -13.293 -0.131 14.789 1.00 88.94 93 GLY A O 1
ATOM 752 N N . ASN A 1 94 ? -14.022 -1.879 13.599 1.00 91.12 94 ASN A N 1
ATOM 753 C CA . ASN A 1 94 ? -14.310 -2.722 14.762 1.00 91.12 94 ASN A CA 1
ATOM 754 C C . ASN A 1 94 ? -13.054 -3.467 15.241 1.00 91.12 94 ASN A C 1
ATOM 756 O O . ASN A 1 94 ? -12.088 -3.616 14.491 1.00 91.12 94 ASN A O 1
ATOM 760 N N . GLN A 1 95 ? -13.095 -3.998 16.466 1.00 95.69 95 GLN A N 1
ATOM 761 C CA . GLN A 1 95 ? -12.069 -4.939 16.919 1.00 95.69 95 GLN A CA 1
ATOM 762 C C . GLN A 1 95 ? -12.064 -6.198 16.031 1.00 95.69 95 GLN A C 1
ATOM 764 O O . GLN A 1 95 ? -13.132 -6.615 15.560 1.00 95.69 95 GLN A O 1
ATOM 769 N N . PRO A 1 96 ? -10.890 -6.815 15.798 1.00 96.25 96 PRO A N 1
ATOM 770 C CA . PRO A 1 96 ? -10.800 -8.063 15.056 1.00 96.25 96 PRO A CA 1
ATOM 771 C C . PRO A 1 96 ? -11.625 -9.153 15.746 1.00 96.25 96 PRO A C 1
ATOM 773 O O . PRO A 1 96 ? -11.863 -9.121 16.954 1.00 96.25 96 PRO A O 1
ATOM 776 N N . THR A 1 97 ? -12.042 -10.149 14.971 1.00 96.50 97 THR A N 1
ATOM 777 C CA . THR A 1 97 ? -12.775 -11.317 15.475 1.00 96.50 97 THR A CA 1
ATOM 778 C C . THR A 1 97 ? -12.123 -12.609 14.987 1.00 96.50 97 THR A C 1
ATOM 780 O O . THR A 1 97 ? -11.297 -12.599 14.070 1.00 96.50 97 THR A O 1
ATOM 783 N N . GLY A 1 98 ? -12.480 -13.733 15.612 1.00 97.75 98 GLY A N 1
ATOM 784 C CA . GLY A 1 98 ? -11.957 -15.051 15.255 1.00 97.75 98 GLY A CA 1
ATOM 785 C C . GLY A 1 98 ? -10.449 -15.174 15.479 1.00 97.75 98 GLY A C 1
ATOM 786 O O . GLY A 1 98 ? -9.884 -14.513 16.349 1.00 97.75 98 GLY A O 1
ATOM 787 N N . LYS A 1 99 ? -9.794 -16.003 14.656 1.00 98.25 99 LYS A N 1
ATOM 788 C CA . LYS A 1 99 ? -8.381 -16.368 14.833 1.00 98.25 99 LYS A CA 1
ATOM 789 C C . LYS A 1 99 ? -7.446 -15.155 14.932 1.00 98.25 99 LYS A C 1
ATOM 791 O O . LYS A 1 99 ? -6.532 -15.169 15.743 1.00 98.25 99 LYS A O 1
ATOM 796 N N . LEU A 1 100 ? -7.687 -14.101 14.148 1.00 97.44 100 LEU A N 1
ATOM 797 C CA . LEU A 1 100 ? -6.856 -12.894 14.189 1.00 97.44 100 LEU A CA 1
ATOM 798 C C . LEU A 1 100 ? -6.915 -12.200 15.559 1.00 97.44 100 LEU A C 1
ATOM 800 O O . LEU A 1 100 ? -5.896 -11.728 16.051 1.00 97.44 100 LEU A O 1
ATOM 804 N N . ALA A 1 101 ? -8.092 -12.152 16.189 1.00 98.12 101 ALA A N 1
ATOM 805 C CA . ALA A 1 101 ? -8.243 -11.565 17.519 1.00 98.12 101 ALA A CA 1
ATOM 806 C C . ALA A 1 101 ? -7.504 -12.383 18.585 1.00 98.12 101 ALA A C 1
ATOM 808 O O . ALA A 1 101 ? -6.842 -11.810 19.452 1.00 98.12 101 ALA A O 1
ATOM 809 N N . ASP A 1 102 ? -7.588 -13.713 18.490 1.00 98.50 102 ASP A N 1
ATOM 810 C CA . ASP A 1 102 ? -6.892 -14.633 19.391 1.00 98.50 102 ASP A CA 1
ATOM 811 C C . ASP A 1 102 ? -5.370 -14.515 19.241 1.00 98.50 102 ASP A C 1
ATOM 813 O O . ASP A 1 102 ? -4.662 -14.403 20.242 1.00 98.50 102 ASP A O 1
ATOM 817 N N . ASP A 1 103 ? -4.871 -14.465 18.001 1.00 98.50 103 ASP A N 1
ATOM 818 C CA . ASP A 1 103 ? -3.446 -14.297 17.704 1.00 98.50 103 ASP A CA 1
ATOM 819 C C . ASP A 1 103 ? -2.932 -12.940 18.218 1.00 98.50 103 ASP A C 1
ATOM 821 O O . ASP A 1 103 ? -1.887 -12.882 18.869 1.00 98.50 103 ASP A O 1
ATOM 825 N N . ILE A 1 104 ? -3.690 -11.852 18.008 1.00 98.50 104 ILE A N 1
ATOM 826 C CA . ILE A 1 104 ? -3.341 -10.522 18.530 1.00 98.50 104 ILE A CA 1
ATOM 827 C C . ILE A 1 104 ? -3.285 -10.542 20.056 1.00 98.50 104 ILE A C 1
ATOM 829 O O . ILE A 1 104 ? -2.306 -10.092 20.648 1.00 98.50 104 ILE A O 1
ATOM 833 N N . LYS A 1 105 ? -4.304 -11.098 20.716 1.00 98.00 105 LYS A N 1
ATOM 834 C CA . LYS A 1 105 ? -4.326 -11.192 22.178 1.00 98.00 105 LYS A CA 1
ATOM 835 C C . LYS A 1 105 ? -3.163 -12.035 22.705 1.00 98.00 105 LYS A C 1
ATOM 837 O O . LYS A 1 105 ? -2.536 -11.655 23.689 1.00 98.00 105 LYS A O 1
ATOM 842 N N . SER A 1 106 ? -2.849 -13.152 22.050 1.00 98.44 106 SER A N 1
ATOM 843 C CA . SER A 1 106 ? -1.735 -14.021 22.437 1.00 98.44 106 SER A CA 1
ATOM 844 C C . SER A 1 106 ? -0.372 -13.347 22.265 1.00 98.44 106 SER A C 1
ATOM 846 O O . SER A 1 106 ? 0.523 -13.595 23.070 1.00 98.44 106 SER A O 1
ATOM 848 N N . GLN A 1 107 ? -0.191 -12.538 21.219 1.00 98.19 107 GLN A N 1
ATOM 849 C CA . GLN A 1 107 ? 1.101 -11.937 20.882 1.00 98.19 107 GLN A CA 1
ATOM 850 C C . GLN A 1 107 ? 1.341 -10.587 21.570 1.00 98.19 107 GLN A C 1
ATOM 852 O O . GLN A 1 107 ? 2.484 -10.259 21.895 1.00 98.19 107 GLN A O 1
ATOM 857 N N . PHE A 1 108 ? 0.285 -9.800 21.768 1.00 98.06 108 PHE A N 1
ATOM 858 C CA . PHE A 1 108 ? 0.371 -8.419 22.245 1.00 98.06 108 PHE A CA 1
ATOM 859 C C . PHE A 1 108 ? -0.302 -8.197 23.603 1.00 98.06 108 PHE A C 1
ATOM 861 O O . PHE A 1 108 ? -0.168 -7.112 24.145 1.00 98.06 108 PHE A O 1
ATOM 868 N N . GLY A 1 109 ? -0.992 -9.199 24.161 1.00 98.06 109 GLY A N 1
ATOM 869 C CA . GLY A 1 109 ? -1.719 -9.113 25.435 1.00 98.06 109 GLY A CA 1
ATOM 870 C C . GLY A 1 109 ? -3.168 -8.655 25.263 1.00 98.06 109 GLY A C 1
ATOM 871 O O . GLY A 1 109 ? -4.101 -9.291 25.767 1.00 98.06 109 GLY A O 1
ATOM 872 N N . SER A 1 110 ? -3.380 -7.601 24.479 1.00 98.06 110 SER A N 1
ATOM 873 C CA . SER A 1 110 ? -4.697 -7.056 24.155 1.00 98.06 110 SER A CA 1
ATOM 874 C C . SER A 1 110 ? -4.704 -6.338 22.804 1.00 98.06 110 SER A C 1
ATOM 876 O O . SER A 1 110 ? -3.662 -5.991 22.252 1.00 98.06 110 SER A O 1
ATOM 878 N N . PHE A 1 111 ? -5.901 -6.087 22.262 1.00 97.81 111 PHE A N 1
ATOM 879 C CA . PHE A 1 111 ? -6.034 -5.288 21.041 1.00 97.81 111 PHE A CA 1
ATOM 880 C C . PHE A 1 111 ? -5.542 -3.848 21.240 1.00 97.81 111 PHE A C 1
ATOM 882 O O . PHE A 1 111 ? -4.933 -3.296 20.333 1.00 97.81 111 PHE A O 1
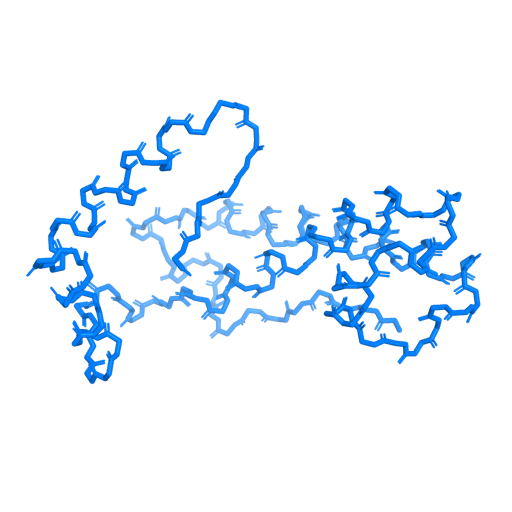ATOM 889 N N . GLN A 1 112 ? -5.749 -3.259 22.425 1.00 98.00 112 GLN A N 1
ATOM 890 C CA . GLN A 1 112 ? -5.272 -1.904 22.708 1.00 98.00 112 GLN A CA 1
ATOM 891 C C . GLN A 1 112 ? -3.741 -1.838 22.729 1.00 98.00 112 GLN A C 1
ATOM 893 O O . GLN A 1 112 ? -3.175 -0.975 22.076 1.00 98.00 112 GLN A O 1
ATOM 898 N N . GLU A 1 113 ? -3.067 -2.784 23.390 1.00 98.31 113 GLU A N 1
ATOM 899 C CA . GLU A 1 113 ? -1.595 -2.835 23.394 1.00 98.31 113 GLU A CA 1
ATOM 900 C C . GLU A 1 113 ? -1.020 -3.059 21.988 1.00 98.31 113 GLU A C 1
ATOM 902 O O . GLU A 1 113 ? 0.035 -2.518 21.654 1.00 98.31 113 GLU A O 1
ATOM 907 N N . PHE A 1 114 ? -1.720 -3.820 21.137 1.00 98.50 114 PHE A N 1
ATOM 908 C CA . PHE A 1 114 ? -1.373 -3.924 19.720 1.00 98.50 114 PHE A CA 1
ATOM 909 C C . PHE A 1 114 ? -1.483 -2.571 19.004 1.00 98.50 114 PHE A C 1
ATOM 911 O O . PHE A 1 114 ? -0.535 -2.193 18.320 1.00 98.50 114 PHE A O 1
ATOM 918 N N . ILE A 1 115 ? -2.596 -1.845 19.166 1.00 98.00 115 ILE A N 1
ATOM 919 C CA . ILE A 1 115 ? -2.787 -0.523 18.548 1.00 98.00 115 ILE A CA 1
ATOM 920 C C . ILE A 1 115 ? -1.708 0.453 19.019 1.00 98.00 115 ILE A C 1
ATOM 922 O O . ILE A 1 115 ? -1.041 1.045 18.176 1.00 98.00 115 ILE A O 1
ATOM 926 N N . ASP A 1 116 ? -1.459 0.541 20.327 1.00 98.44 116 ASP A N 1
ATOM 927 C CA . ASP A 1 116 ? -0.446 1.438 20.894 1.00 98.44 116 ASP A CA 1
ATOM 928 C C . ASP A 1 116 ? 0.946 1.152 20.304 1.00 98.44 116 ASP A C 1
ATOM 930 O O . ASP A 1 116 ? 1.689 2.067 19.940 1.00 98.44 116 ASP A O 1
ATOM 934 N N . LYS A 1 117 ? 1.298 -0.134 20.154 1.00 98.50 117 LYS A N 1
ATOM 935 C CA . LYS A 1 117 ? 2.567 -0.540 19.541 1.00 98.50 117 LYS A CA 1
ATOM 936 C C . LYS A 1 117 ? 2.606 -0.244 18.044 1.00 98.50 117 LYS A C 1
ATOM 938 O O . LYS A 1 117 ? 3.607 0.274 17.559 1.00 98.50 117 LYS A O 1
ATOM 943 N N . PHE A 1 118 ? 1.548 -0.574 17.310 1.00 98.56 118 PHE A N 1
ATOM 944 C CA . PHE A 1 118 ? 1.476 -0.350 15.868 1.00 98.56 118 PHE A CA 1
ATOM 945 C C . PHE A 1 118 ? 1.565 1.145 15.533 1.00 98.56 118 PHE A C 1
ATOM 947 O O . PHE A 1 118 ? 2.290 1.525 14.616 1.00 98.56 118 PHE A O 1
ATOM 954 N N . GLU A 1 119 ? 0.896 1.999 16.312 1.00 98.38 119 GLU A N 1
ATOM 955 C CA . GLU A 1 119 ? 0.980 3.457 16.191 1.00 98.38 119 GLU A CA 1
ATOM 956 C C . GLU A 1 119 ? 2.384 3.981 16.508 1.00 98.38 119 GLU A C 1
ATOM 958 O O . GLU A 1 119 ? 2.910 4.807 15.760 1.00 98.38 119 GLU A O 1
ATOM 963 N N . ALA A 1 120 ? 3.023 3.479 17.569 1.00 98.56 120 ALA A N 1
ATOM 964 C CA . ALA A 1 120 ? 4.391 3.864 17.906 1.00 98.56 120 ALA A CA 1
ATOM 965 C C . ALA A 1 120 ? 5.381 3.527 16.776 1.00 98.56 120 ALA A C 1
ATOM 967 O O . ALA A 1 120 ? 6.192 4.375 16.403 1.00 98.56 120 ALA A O 1
ATOM 968 N N . GLU A 1 121 ? 5.286 2.329 16.191 1.00 98.38 121 GLU A N 1
ATOM 969 C CA . GLU A 1 121 ? 6.118 1.921 15.049 1.00 98.38 121 GLU A CA 1
ATOM 970 C C . GLU A 1 121 ? 5.810 2.758 13.799 1.00 98.38 121 GLU A C 1
ATOM 972 O O . GLU A 1 121 ? 6.729 3.195 13.108 1.00 98.38 121 GLU A O 1
ATOM 977 N N . ALA A 1 122 ? 4.531 3.054 13.530 1.00 98.12 122 ALA A N 1
ATOM 978 C CA . ALA A 1 122 ? 4.123 3.910 12.416 1.00 98.12 122 ALA A CA 1
ATOM 979 C C . ALA A 1 122 ? 4.725 5.320 12.522 1.00 98.12 122 ALA A C 1
ATOM 981 O O . ALA A 1 122 ? 5.231 5.857 11.536 1.00 98.12 122 ALA A O 1
ATOM 982 N N . LEU A 1 123 ? 4.701 5.909 13.722 1.00 98.19 123 LEU A N 1
ATOM 983 C CA . LEU A 1 123 ? 5.269 7.231 14.003 1.00 98.19 123 LEU A CA 1
ATOM 984 C C . LEU A 1 123 ? 6.804 7.237 13.975 1.00 98.19 123 LEU A C 1
ATOM 986 O O . LEU A 1 123 ? 7.405 8.276 13.701 1.00 98.19 123 LEU A O 1
ATOM 990 N N . ALA A 1 124 ? 7.441 6.098 14.253 1.00 98.25 124 ALA A N 1
ATOM 991 C CA . ALA A 1 124 ? 8.895 5.961 14.256 1.00 98.25 124 ALA A CA 1
ATOM 992 C C . ALA A 1 124 ? 9.506 5.832 12.849 1.00 98.25 124 ALA A C 1
ATOM 994 O O . ALA A 1 124 ? 10.727 5.949 12.701 1.00 98.25 124 ALA A O 1
ATOM 995 N N . VAL A 1 125 ? 8.694 5.617 11.806 1.00 98.31 125 VAL A N 1
ATOM 996 C CA . VAL A 1 125 ? 9.171 5.578 10.417 1.00 98.31 125 VAL A CA 1
ATOM 997 C C . VAL A 1 125 ? 9.744 6.944 10.026 1.00 98.31 125 VAL A C 1
ATOM 999 O O . VAL A 1 125 ? 9.019 7.898 9.751 1.00 98.31 125 VAL A O 1
ATOM 1002 N N . PHE A 1 126 ? 11.074 7.039 9.957 1.00 97.88 126 PHE A N 1
ATOM 1003 C CA . PHE A 1 126 ? 11.753 8.235 9.469 1.00 97.88 126 PHE A CA 1
ATOM 1004 C C . PHE A 1 126 ? 11.870 8.213 7.939 1.00 97.88 126 PHE A C 1
ATOM 1006 O O . PHE A 1 126 ? 12.519 7.340 7.361 1.00 97.88 126 PHE A O 1
ATOM 1013 N N . GLY A 1 127 ? 11.273 9.206 7.278 1.00 97.69 127 GLY A N 1
ATOM 1014 C CA . GLY A 1 127 ? 11.187 9.270 5.818 1.00 97.69 127 GLY A CA 1
ATOM 1015 C C . GLY A 1 127 ? 9.918 8.600 5.288 1.00 97.69 127 GLY A C 1
ATOM 1016 O O . GLY A 1 127 ? 8.866 8.669 5.914 1.00 97.69 127 GLY A O 1
ATOM 1017 N N . SER A 1 128 ? 9.988 7.995 4.102 1.00 97.56 128 SER A N 1
ATOM 1018 C CA . SER A 1 128 ? 8.844 7.310 3.485 1.00 97.56 128 SER A CA 1
ATOM 1019 C C . SER A 1 128 ? 8.894 5.811 3.764 1.00 97.56 128 SER A C 1
ATOM 1021 O O . SER A 1 128 ? 9.914 5.172 3.513 1.00 97.56 128 SER A O 1
ATOM 1023 N N . GLY A 1 129 ? 7.785 5.235 4.224 1.00 97.69 129 GLY A N 1
ATOM 1024 C CA . GLY A 1 129 ? 7.715 3.812 4.537 1.00 97.69 129 GLY A CA 1
ATOM 1025 C C . GLY A 1 129 ? 6.307 3.333 4.868 1.00 97.69 129 GLY A C 1
ATOM 1026 O O . GLY A 1 129 ? 5.332 4.056 4.684 1.00 97.69 129 GLY A O 1
ATOM 1027 N N . TRP A 1 130 ? 6.235 2.087 5.329 1.00 98.50 130 TRP A N 1
ATOM 1028 C CA . TRP A 1 130 ? 5.010 1.383 5.695 1.00 98.50 130 TRP A CA 1
ATOM 1029 C C . TRP A 1 130 ? 5.225 0.674 7.030 1.00 98.50 130 TRP A C 1
ATOM 1031 O O . TRP A 1 130 ? 6.328 0.198 7.299 1.00 98.50 130 TRP A O 1
ATOM 1041 N N . VAL A 1 131 ? 4.161 0.560 7.818 1.00 98.44 131 VAL A N 1
ATOM 1042 C CA . VAL A 1 131 ? 4.088 -0.304 9.000 1.00 98.44 131 VAL A CA 1
ATOM 1043 C C . VAL A 1 131 ? 3.197 -1.504 8.662 1.00 98.44 131 VAL A C 1
ATOM 1045 O O . VAL A 1 131 ? 2.212 -1.356 7.936 1.00 98.44 131 VAL A O 1
ATOM 1048 N N . TRP A 1 132 ? 3.559 -2.693 9.141 1.00 98.19 132 TRP A N 1
ATOM 1049 C CA . TRP A 1 132 ? 2.881 -3.953 8.820 1.00 98.19 132 TRP A CA 1
ATOM 1050 C C . TRP A 1 132 ? 2.613 -4.763 10.091 1.00 98.19 132 TRP A C 1
ATOM 1052 O O . TRP A 1 132 ? 3.395 -4.688 11.041 1.00 98.19 132 TRP A O 1
ATOM 1062 N N . LEU A 1 133 ? 1.516 -5.528 10.082 1.00 95.50 133 LEU A N 1
ATOM 1063 C CA . LEU A 1 133 ? 1.231 -6.627 11.012 1.00 95.50 133 LEU A CA 1
ATOM 1064 C C . LEU A 1 133 ? 1.470 -7.952 10.283 1.00 95.50 133 LEU A C 1
ATOM 1066 O O . LEU A 1 133 ? 0.976 -8.066 9.137 1.00 95.50 133 LEU A O 1
#

Radius of gyration: 17.48 Å; chains: 1; bounding box: 38×31×47 Å

Secondary structure (DSSP, 8-state):
---PPPPSS-TTTTTTTS-HHHHHHIIIIIIHHHHHHHHHHHHT-GGGTT--HHHHHHTGGGS-HHHHHHIIIIIHHHHHHHHHHHT--TT--SPP-THHHHHHHHHHSSHHHHHHHHHHHHHH--SS-----

pLDDT: mean 97.06, std 2.22, range [88.94, 98.81]

Foldseek 3Di:
DDDQDDFPDQLCLQVVPDNSVCSCCCRVPVLVVLVVQLVVLCVVQVVCPPDDLVVCQVPLVPGPPVCSVSSNVSSVSNVVVVVVSVPDDSPDDDQDDDPVQVVCCVPQVHPVSVVVVQVVVVVPDDDDDDGDD

Sequence (133 aa):
MFKLPDLDYRYDALGKYISKDIMELHHSKHHQIYVDKLNAVIDNSPELNGKNLVDILANLESVPESSRNAIRNFGGGHYNHTLFWLFMSPNGGNQPTGKLADDIKSQFGSFQEFIDKFEAEALAVFGSGWVWL